Protein AF-A0A6N7WDK7-F1 (afdb_monomer)

Secondary structure (DSSP, 8-state):
--TT-SEEEEE-SS--HHHHTTT-SEEEEE-GGGTTSSHHHHHHHHHHHHHTTT--SSEEEEEEETT-HHHHHHHHTTT-EEEEE-SSEEEEEEE-----------

Mean predicted aligned error: 4.77 Å

InterPro domains:
  IPR000182 GNAT domain [PF13302] (9-80)
  IPR000182 GNAT domain [PS51186] (1-101)
  IPR016181 Acyl-CoA N-acyltransferase [SSF55729] (8-83)

Foldseek 3Di:
DDPPDQKDKAADQDDDPVCVVAAWGIDMDGDPVNPPVCCLLVVVLVVLVVSLVRHPDQKTKHKDFPVCVVNVVSCVSNQWDFPDDDPTMTIIIHGRDRPPPPPPDD

Radius of gyration: 14.88 Å; Cα contacts (8 Å, |Δi|>4): 155; chains: 1; bounding box: 36×40×42 Å

Nearest PDB structures (foldseek):
  4r87-assembly1_B  TM=8.658E-01  e=4.791E-04  Vibrio cholerae O1 biovar El Tor str. N16961
  7kx2-assembly1_B  TM=8.107E-01  e=6.585E-04  Vibrio cholerae O1 biovar El Tor str. N16961
  7kwj-assembly1_B  TM=8.397E-01  e=1.028E-03  Vibrio cholerae O1 biovar El Tor str. N16961
  4xpk-assembly1_A  TM=8.011E-01  e=1.506E-03  Campylobacter jejuni subsp. jejuni PT14
  6dau-assembly1_E-5  TM=7.793E-01  e=2.505E-03  Vibrio cholerae O1 biovar El Tor

Organism: NCBI:txid2652274

Solvent-accessible surface area (backbone atoms only — not comparable to full-atom values): 6335 Å² total; per-residue (Å²): 128,62,91,91,55,57,56,48,76,44,79,44,56,71,71,55,72,72,29,72,77,42,58,34,29,46,50,72,51,60,42,75,96,52,56,95,70,55,54,66,43,55,50,48,49,59,47,52,64,58,39,63,85,52,34,85,62,64,48,47,34,27,53,39,49,67,91,40,61,69,58,48,54,34,42,44,77,61,61,32,45,78,76,50,67,65,100,56,34,40,33,31,36,28,78,47,83,73,76,76,74,78,77,79,74,128

Structure (mmCIF, N/CA/C/O backbone):
data_AF-A0A6N7WDK7-F1
#
_entry.id   AF-A0A6N7WDK7-F1
#
loop_
_atom_site.group_PDB
_atom_site.id
_atom_site.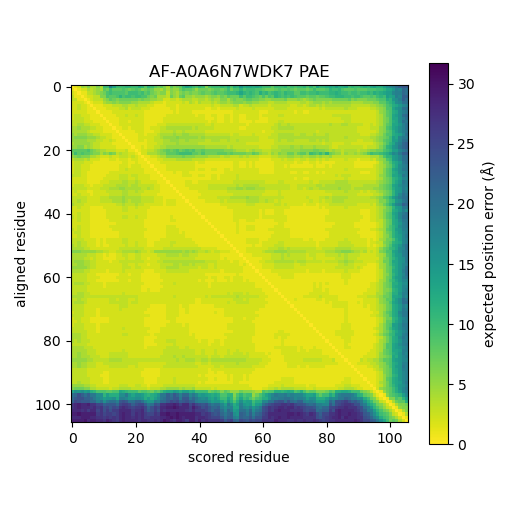type_symbol
_atom_site.label_atom_id
_atom_site.label_alt_id
_atom_site.label_comp_id
_atom_site.label_asym_id
_atom_site.label_entity_id
_atom_site.label_seq_id
_atom_site.pdbx_PDB_ins_code
_atom_site.Cartn_x
_atom_site.Cartn_y
_atom_site.Cartn_z
_atom_site.occupancy
_atom_site.B_iso_or_equiv
_atom_site.auth_seq_id
_atom_site.auth_comp_id
_atom_site.auth_asym_id
_atom_site.auth_atom_id
_atom_site.pdbx_PDB_model_num
ATOM 1 N N . MET A 1 1 ? -9.659 11.827 0.696 1.00 84.75 1 MET A N 1
ATOM 2 C CA . MET A 1 1 ? -10.926 11.159 1.084 1.00 84.75 1 MET A CA 1
ATOM 3 C C . MET A 1 1 ? -12.027 12.201 1.160 1.00 84.75 1 MET A C 1
ATOM 5 O O . MET A 1 1 ? -11.765 13.277 1.688 1.00 84.75 1 MET A O 1
ATOM 9 N N . LYS A 1 2 ? -13.224 11.908 0.641 1.00 87.19 2 LYS A N 1
ATOM 10 C CA . LYS A 1 2 ? -14.391 12.802 0.727 1.00 87.19 2 LYS A CA 1
ATOM 11 C C . LYS A 1 2 ? -14.993 12.788 2.144 1.00 87.19 2 LYS A C 1
ATOM 13 O O . LYS A 1 2 ? -14.650 11.934 2.969 1.00 87.19 2 LYS A O 1
ATOM 18 N N . LYS A 1 3 ? -15.869 13.754 2.448 1.00 87.38 3 LYS A N 1
ATOM 19 C CA . LYS A 1 3 ? -16.640 13.780 3.705 1.00 87.38 3 LYS A CA 1
ATOM 20 C C . LYS A 1 3 ? -17.477 12.497 3.800 1.00 87.38 3 LYS A C 1
ATOM 22 O O . LYS A 1 3 ? -18.061 12.082 2.808 1.00 87.38 3 LYS A O 1
ATOM 27 N N . GLY A 1 4 ? -17.479 11.863 4.972 1.00 88.81 4 GLY A N 1
ATOM 28 C CA . GLY A 1 4 ? -18.195 10.604 5.215 1.00 88.81 4 GLY A CA 1
ATOM 29 C C . GLY A 1 4 ? -17.413 9.321 4.911 1.00 88.81 4 GLY A C 1
ATOM 30 O O . GLY A 1 4 ? -17.855 8.272 5.337 1.00 88.81 4 GLY A O 1
ATOM 31 N N . GLN A 1 5 ? -16.247 9.378 4.256 1.00 90.62 5 GLN A N 1
ATOM 32 C CA . GLN A 1 5 ? -15.441 8.175 3.995 1.00 90.62 5 GLN A CA 1
ATOM 33 C C . GLN A 1 5 ? -14.485 7.846 5.155 1.00 90.62 5 GLN A C 1
ATOM 35 O O . GLN A 1 5 ? -13.751 8.721 5.642 1.00 90.62 5 GLN A O 1
ATOM 40 N N . GLU A 1 6 ? -14.452 6.571 5.547 1.00 94.31 6 GLU A N 1
ATOM 41 C CA . GLU A 1 6 ? -13.550 6.001 6.556 1.00 94.31 6 GLU A CA 1
ATOM 42 C C . GLU A 1 6 ? -12.171 5.658 5.986 1.00 94.31 6 GLU A C 1
ATOM 44 O O . GLU A 1 6 ? -11.170 5.730 6.699 1.00 94.31 6 GLU A O 1
ATOM 49 N N . GLY A 1 7 ? -12.113 5.308 4.704 1.00 96.38 7 GLY A N 1
ATOM 50 C CA . GLY A 1 7 ? -10.896 4.917 4.008 1.00 96.38 7 GLY A CA 1
ATOM 51 C C . GLY A 1 7 ? -11.011 5.100 2.500 1.00 96.38 7 GLY A C 1
ATOM 52 O O . GLY A 1 7 ? -12.087 5.367 1.964 1.00 96.38 7 GLY A O 1
ATOM 53 N N . LEU A 1 8 ? -9.880 4.978 1.816 1.00 97.50 8 LEU A N 1
ATOM 54 C CA . LEU A 1 8 ? -9.793 4.991 0.363 1.00 97.50 8 LEU A CA 1
ATOM 55 C C . LEU A 1 8 ? -8.786 3.940 -0.084 1.00 97.50 8 LEU A C 1
ATOM 57 O O . LEU A 1 8 ? -7.689 3.876 0.463 1.00 97.50 8 LEU A O 1
ATOM 61 N N . PHE A 1 9 ? -9.160 3.187 -1.110 1.00 98.00 9 PHE A N 1
ATOM 62 C CA . PHE A 1 9 ? -8.321 2.214 -1.794 1.00 98.00 9 PHE A CA 1
ATOM 63 C C . PHE A 1 9 ? -8.360 2.548 -3.281 1.00 98.00 9 PHE A C 1
ATOM 65 O O . PHE A 1 9 ? -9.416 2.896 -3.815 1.00 98.00 9 PHE A O 1
ATOM 72 N N . ARG A 1 10 ? -7.203 2.521 -3.936 1.00 97.00 10 ARG A N 1
ATOM 73 C CA . ARG A 1 10 ? -7.060 2.798 -5.365 1.00 97.00 10 ARG A CA 1
ATOM 74 C C . ARG A 1 10 ? -6.299 1.656 -6.004 1.00 97.00 10 ARG A C 1
ATOM 76 O O . ARG A 1 10 ? -5.231 1.312 -5.510 1.00 97.00 10 ARG A O 1
ATOM 83 N N . VAL A 1 11 ? -6.835 1.148 -7.106 1.00 97.62 11 VAL A N 1
ATOM 84 C CA . VAL A 1 11 ? -6.162 0.193 -7.987 1.00 97.62 11 VAL A CA 1
ATOM 85 C C . VAL A 1 11 ? -5.722 0.944 -9.234 1.00 97.62 11 VAL A C 1
ATOM 87 O O . VAL A 1 11 ? -6.487 1.723 -9.804 1.00 97.62 11 VAL A O 1
ATOM 90 N N . ARG A 1 12 ? -4.477 0.732 -9.639 1.00 97.31 12 ARG A N 1
ATOM 91 C CA . ARG A 1 12 ? -3.927 1.148 -10.924 1.00 97.31 12 ARG A CA 1
ATOM 92 C C . ARG A 1 12 ? -3.807 -0.113 -11.761 1.00 97.31 12 ARG A C 1
ATOM 94 O O . ARG A 1 12 ? -3.114 -1.033 -11.353 1.00 97.31 12 ARG A O 1
ATOM 101 N N . HIS A 1 13 ? -4.510 -0.148 -12.886 1.00 95.69 13 HIS A N 1
ATOM 102 C CA . HIS A 1 13 ? -4.579 -1.336 -13.745 1.00 95.69 13 HIS A CA 1
ATOM 103 C C . HIS A 1 13 ? -3.262 -1.556 -14.496 1.00 95.69 13 HIS A C 1
ATOM 105 O O . HIS A 1 13 ? -2.878 -2.684 -14.764 1.00 95.69 13 HIS A O 1
ATOM 111 N N . TYR A 1 14 ? -2.564 -0.455 -14.794 1.00 96.12 14 TYR A N 1
ATOM 112 C CA . TYR A 1 14 ? -1.295 -0.442 -15.507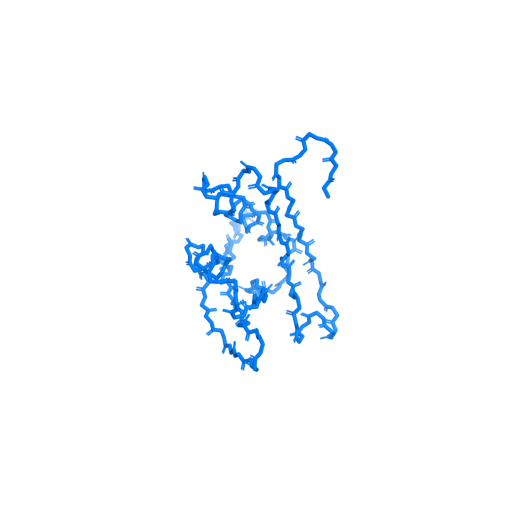 1.00 96.12 14 TYR A CA 1
ATOM 113 C C . TYR A 1 14 ? -0.298 0.449 -14.776 1.00 96.12 14 TYR A C 1
ATOM 115 O O . TYR A 1 14 ? -0.649 1.534 -14.293 1.00 96.12 14 TYR A O 1
ATOM 123 N N . LEU A 1 15 ? 0.956 0.006 -14.733 1.00 96.31 15 LEU A N 1
ATOM 124 C CA . LEU A 1 15 ? 2.065 0.776 -14.181 1.00 96.31 15 LEU A CA 1
ATOM 125 C C . LEU A 1 15 ? 2.934 1.336 -15.303 1.00 96.31 15 LEU A C 1
ATOM 127 O O . LEU A 1 15 ? 3.373 0.603 -16.191 1.00 96.31 15 LEU A O 1
ATOM 131 N N . ASN A 1 16 ? 3.215 2.634 -15.215 1.00 95.31 16 ASN A N 1
ATOM 132 C CA . ASN A 1 16 ? 4.335 3.244 -15.925 1.00 95.31 16 ASN A CA 1
ATOM 133 C C . ASN A 1 16 ? 5.649 2.969 -15.172 1.00 95.31 16 ASN A C 1
ATOM 135 O O . ASN A 1 16 ? 5.629 2.457 -14.050 1.00 95.31 16 ASN A O 1
ATOM 139 N N . ASP A 1 17 ? 6.779 3.350 -15.763 1.00 93.06 17 ASP A N 1
ATOM 140 C CA . ASP A 1 17 ? 8.108 3.041 -15.219 1.00 93.06 17 ASP A CA 1
ATOM 141 C C . ASP A 1 17 ? 8.291 3.535 -13.778 1.00 93.06 17 ASP A C 1
ATOM 143 O O . ASP A 1 17 ? 8.716 2.775 -12.910 1.00 93.06 17 ASP A O 1
ATOM 147 N N . ALA A 1 18 ? 7.857 4.765 -13.484 1.00 91.69 18 ALA A N 1
ATOM 148 C CA . ALA A 1 18 ? 7.941 5.340 -12.141 1.00 91.69 18 ALA A CA 1
ATOM 149 C C . ALA A 1 18 ? 7.112 4.566 -11.097 1.00 91.69 18 ALA A C 1
ATOM 151 O O . ALA A 1 18 ? 7.498 4.460 -9.934 1.00 91.69 18 ALA A O 1
ATOM 152 N N . LEU A 1 19 ? 5.958 4.018 -11.487 1.00 93.81 19 LEU A N 1
ATOM 153 C CA . LEU A 1 19 ? 5.140 3.194 -10.600 1.00 93.81 19 LEU A CA 1
ATOM 154 C C . LEU A 1 19 ? 5.696 1.768 -10.461 1.00 93.81 19 LEU A C 1
ATOM 156 O O . LEU A 1 19 ? 5.525 1.166 -9.401 1.00 93.81 19 LEU A O 1
ATOM 160 N N . ARG A 1 20 ? 6.386 1.239 -11.485 1.00 90.88 20 ARG A N 1
ATOM 161 C CA . ARG A 1 20 ? 7.071 -0.069 -11.439 1.00 90.88 20 ARG A CA 1
ATOM 162 C C . ARG A 1 20 ? 8.305 -0.067 -10.542 1.00 90.88 20 ARG A C 1
ATOM 164 O O . ARG A 1 20 ? 8.664 -1.124 -10.032 1.00 90.88 20 ARG A O 1
ATOM 171 N N . SER A 1 21 ? 8.908 1.095 -10.309 1.00 86.69 21 SER A N 1
ATOM 172 C CA . SER A 1 21 ? 10.011 1.275 -9.360 1.00 86.69 21 SER A CA 1
ATOM 173 C C . SER A 1 21 ? 9.561 1.759 -7.978 1.00 86.69 21 SER A C 1
ATOM 175 O O . SER A 1 21 ? 10.408 2.040 -7.142 1.00 86.69 21 SER A O 1
ATOM 177 N N . GLY A 1 22 ? 8.254 1.906 -7.732 1.00 89.19 22 GLY A N 1
ATOM 178 C CA . GLY A 1 22 ? 7.762 2.552 -6.516 1.00 89.19 22 GLY A CA 1
ATOM 179 C C . GLY A 1 22 ? 6.327 2.181 -6.159 1.00 89.19 22 GLY A C 1
ATOM 180 O O . GLY A 1 22 ? 6.030 1.032 -5.852 1.00 89.19 22 GLY A O 1
ATOM 181 N N . GLY A 1 23 ? 5.429 3.170 -6.199 1.00 90.75 23 GLY A N 1
ATOM 182 C CA . GLY A 1 23 ? 4.094 3.105 -5.586 1.00 90.75 23 GLY A CA 1
ATOM 183 C C . GLY A 1 23 ? 3.120 2.031 -6.098 1.00 90.75 23 GLY A C 1
ATOM 184 O O . GLY A 1 23 ? 2.033 1.910 -5.534 1.00 90.75 23 GLY A O 1
ATOM 185 N N . GLY A 1 24 ? 3.472 1.276 -7.140 1.00 97.50 24 GLY A N 1
ATOM 186 C CA . GLY A 1 24 ? 2.804 0.031 -7.507 1.00 97.50 24 GLY A CA 1
ATOM 187 C C . GLY A 1 24 ? 1.327 0.138 -7.903 1.00 97.50 24 GLY A C 1
ATOM 188 O O . GLY A 1 24 ? 0.809 1.201 -8.255 1.00 97.50 24 GLY A O 1
ATOM 189 N N . HIS A 1 25 ? 0.654 -1.011 -7.876 1.00 98.38 25 HIS A N 1
ATOM 190 C CA . HIS A 1 25 ? -0.738 -1.215 -8.273 1.00 98.38 25 HIS A CA 1
ATOM 191 C C . HIS A 1 25 ? -1.731 -0.660 -7.253 1.00 98.38 25 HIS A C 1
ATOM 193 O O . HIS A 1 25 ? -2.761 -0.116 -7.649 1.00 98.38 25 HIS A O 1
ATOM 199 N N . ILE A 1 26 ? -1.452 -0.773 -5.951 1.00 98.25 26 ILE A N 1
ATOM 200 C CA . ILE A 1 26 ? -2.428 -0.420 -4.914 1.00 98.25 26 ILE A CA 1
ATOM 201 C C . ILE A 1 26 ? -1.876 0.629 -3.958 1.00 98.25 26 ILE A C 1
ATOM 203 O O . ILE A 1 26 ? -0.853 0.438 -3.311 1.00 98.25 26 ILE A O 1
ATOM 207 N N . GLY A 1 27 ? -2.642 1.709 -3.797 1.00 97.25 27 GLY A N 1
ATOM 208 C CA . GLY A 1 27 ? -2.457 2.682 -2.724 1.00 97.25 27 GLY A CA 1
ATOM 209 C C . GLY A 1 27 ? -3.704 2.768 -1.851 1.00 97.25 27 GLY A C 1
ATOM 210 O O . GLY A 1 27 ? -4.826 2.805 -2.366 1.00 97.25 27 GLY A O 1
ATOM 211 N N . TYR A 1 28 ? -3.527 2.835 -0.531 1.00 98.00 28 TYR A N 1
ATOM 212 C CA . TYR A 1 28 ? -4.646 2.942 0.401 1.00 98.00 28 TYR A CA 1
ATOM 213 C C . TYR A 1 28 ? -4.341 3.799 1.626 1.00 98.00 28 TYR A C 1
ATOM 215 O O . TYR A 1 28 ? -3.193 4.035 1.990 1.00 98.00 28 TYR A O 1
ATOM 223 N N . GLY A 1 29 ? -5.403 4.262 2.280 1.00 97.50 29 GLY A N 1
ATOM 224 C CA . GLY A 1 29 ? -5.310 5.003 3.529 1.00 97.50 29 GLY A CA 1
ATOM 225 C C . GLY A 1 29 ? -6.615 4.957 4.310 1.00 97.50 29 GLY A C 1
ATOM 226 O O . GLY A 1 29 ? -7.701 4.996 3.732 1.00 97.50 29 GLY A O 1
ATOM 227 N N . ILE A 1 30 ? -6.498 4.893 5.635 1.00 97.94 30 ILE A N 1
ATOM 228 C CA . ILE A 1 30 ? -7.624 4.933 6.571 1.00 97.94 30 ILE A CA 1
ATOM 229 C C . ILE A 1 30 ? -7.572 6.249 7.338 1.00 97.94 30 ILE A C 1
ATOM 231 O O . ILE A 1 30 ? -6.530 6.620 7.888 1.00 97.94 30 ILE A O 1
ATOM 235 N N . ARG A 1 31 ? -8.708 6.945 7.398 1.00 96.25 31 ARG A N 1
ATOM 236 C CA . ARG A 1 31 ? -8.861 8.168 8.184 1.00 96.25 31 ARG A CA 1
ATOM 237 C C . ARG A 1 31 ? -8.599 7.866 9.659 1.00 96.25 31 ARG A C 1
ATOM 239 O O . ARG A 1 31 ? -9.092 6.880 10.198 1.00 96.25 31 ARG A O 1
ATOM 246 N N . ASP A 1 32 ? -7.871 8.759 10.312 1.00 95.00 32 ASP A N 1
ATOM 247 C CA . ASP A 1 32 ? -7.204 8.546 11.601 1.00 95.00 32 ASP A CA 1
ATOM 248 C C . ASP A 1 32 ? -8.112 7.957 12.682 1.00 95.00 32 ASP A C 1
ATOM 250 O O . ASP A 1 32 ? -7.770 6.942 13.284 1.00 95.00 32 ASP A O 1
ATOM 254 N N . LYS A 1 33 ? -9.328 8.499 12.837 1.00 96.12 33 LYS A N 1
ATOM 255 C CA . LYS A 1 33 ? -10.318 8.023 13.822 1.00 96.12 33 LYS A CA 1
ATOM 256 C C . LYS A 1 33 ? -10.778 6.565 13.643 1.00 96.12 33 LYS A C 1
ATOM 258 O O . LYS A 1 33 ? -11.376 6.001 14.559 1.00 96.12 33 LYS A O 1
ATOM 263 N N . TYR A 1 34 ? -10.525 5.959 12.484 1.00 95.94 34 TYR A N 1
ATOM 264 C CA . TYR A 1 34 ? -10.922 4.589 12.149 1.00 95.94 34 TYR A CA 1
ATOM 265 C C . TYR A 1 34 ? -9.741 3.610 12.053 1.00 95.94 34 TYR A C 1
ATOM 267 O O . TYR A 1 34 ? -9.936 2.432 11.744 1.00 95.94 34 TYR A O 1
ATOM 275 N N . ARG A 1 35 ? -8.512 4.067 12.322 1.00 96.88 35 ARG A N 1
ATOM 276 C CA . ARG A 1 35 ? -7.327 3.199 12.378 1.00 96.88 35 ARG A CA 1
ATOM 277 C C . ARG A 1 35 ? -7.402 2.254 13.586 1.00 96.88 35 ARG A C 1
ATOM 279 O O . ARG A 1 35 ? -8.153 2.489 14.528 1.00 96.88 35 ARG A O 1
ATOM 286 N N . GLY A 1 36 ? -6.654 1.150 13.535 1.00 96.00 36 GLY A N 1
ATOM 287 C CA . GLY A 1 36 ? -6.604 0.150 14.615 1.00 96.00 36 GLY A CA 1
ATOM 288 C C . GLY A 1 36 ? -7.821 -0.784 14.716 1.00 96.00 36 GLY A C 1
ATOM 289 O O . GLY A 1 36 ? -7.843 -1.650 15.578 1.00 96.00 36 GLY A O 1
ATOM 290 N N . ARG A 1 37 ? -8.814 -0.657 13.823 1.00 97.00 37 ARG A N 1
ATOM 291 C CA . ARG A 1 37 ? -10.074 -1.437 13.847 1.00 97.00 37 ARG A CA 1
ATOM 292 C C . ARG A 1 37 ? -10.162 -2.527 12.770 1.00 97.00 37 ARG A C 1
ATOM 294 O O . ARG A 1 37 ? -11.233 -3.054 12.496 1.00 97.00 37 ARG A O 1
ATOM 301 N N . GLY A 1 38 ? -9.052 -2.816 12.089 1.00 97.38 38 GLY A N 1
ATOM 302 C CA . GLY A 1 38 ? -8.984 -3.828 11.024 1.00 97.38 38 GLY A CA 1
ATOM 303 C C . GLY A 1 38 ? -9.513 -3.394 9.649 1.00 97.38 38 GLY A C 1
ATOM 304 O O . GLY A 1 38 ? -9.471 -4.188 8.713 1.00 97.38 38 GLY A O 1
ATOM 305 N N . TYR A 1 39 ? -9.963 -2.145 9.478 1.00 98.19 39 TYR A N 1
ATOM 306 C CA . TYR A 1 39 ? -10.492 -1.662 8.191 1.00 98.19 39 TYR A CA 1
ATOM 307 C C . TYR A 1 39 ? -9.468 -1.692 7.057 1.00 98.19 39 TYR A C 1
ATOM 309 O O . TYR A 1 39 ? -9.828 -2.028 5.936 1.00 98.19 39 TYR A O 1
ATOM 317 N N . ALA A 1 40 ? -8.198 -1.391 7.342 1.00 98.44 40 ALA A N 1
ATOM 318 C CA . ALA A 1 40 ? -7.136 -1.483 6.342 1.00 98.44 40 ALA A CA 1
ATOM 319 C C . ALA A 1 40 ? -6.976 -2.922 5.825 1.00 98.44 40 ALA A C 1
ATOM 321 O O . ALA A 1 40 ?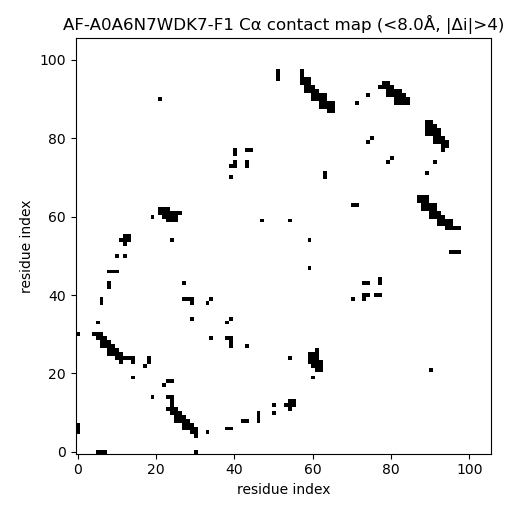 -6.938 -3.136 4.621 1.00 98.44 40 ALA A O 1
ATOM 322 N N . THR A 1 41 ? -6.961 -3.903 6.733 1.00 98.62 41 THR A N 1
ATOM 323 C CA . THR A 1 41 ? -6.846 -5.327 6.393 1.00 98.62 41 THR A CA 1
ATOM 324 C C . THR A 1 41 ? -8.029 -5.799 5.557 1.00 98.62 41 THR A C 1
ATOM 326 O O . THR A 1 41 ? -7.810 -6.344 4.483 1.00 98.62 41 THR A O 1
ATOM 329 N N . LYS A 1 42 ? -9.266 -5.536 6.004 1.00 98.38 42 LYS A N 1
ATOM 330 C CA . LYS A 1 42 ? -10.477 -5.926 5.261 1.00 98.38 42 LYS A CA 1
ATOM 331 C C . LYS A 1 42 ? -10.587 -5.213 3.912 1.00 98.38 42 LYS A C 1
ATOM 333 O O . LYS A 1 42 ? -10.940 -5.829 2.917 1.00 98.38 42 LYS A O 1
ATOM 338 N N . GLY A 1 43 ? -10.290 -3.916 3.875 1.00 98.31 43 GLY A N 1
ATOM 339 C CA . GLY A 1 43 ? -10.364 -3.137 2.644 1.00 98.31 43 GLY A CA 1
ATOM 340 C C . GLY A 1 43 ? -9.307 -3.550 1.621 1.00 98.31 43 GLY A C 1
ATOM 341 O O . GLY A 1 43 ? -9.619 -3.595 0.434 1.00 98.31 43 GLY A O 1
ATOM 342 N N . LEU A 1 44 ? -8.094 -3.910 2.060 1.00 98.62 44 LEU A N 1
ATOM 343 C CA . LEU A 1 44 ? -7.060 -4.419 1.161 1.00 98.62 44 LEU A CA 1
ATOM 344 C C . LEU A 1 44 ? -7.466 -5.776 0.569 1.00 98.62 44 LEU A C 1
ATOM 346 O O . LEU A 1 44 ? -7.379 -5.916 -0.645 1.00 98.62 44 LEU A O 1
ATOM 350 N N . ALA A 1 45 ? -8.010 -6.702 1.370 1.00 98.38 45 ALA A N 1
ATOM 351 C CA . ALA A 1 45 ? -8.532 -7.986 0.884 1.00 98.38 45 ALA A CA 1
ATOM 352 C C . ALA A 1 45 ? -9.554 -7.801 -0.253 1.00 98.38 45 ALA A C 1
ATOM 354 O O . ALA A 1 45 ? -9.367 -8.309 -1.356 1.00 98.38 45 ALA A O 1
ATOM 355 N N . LEU A 1 46 ? -10.575 -6.966 -0.024 1.00 97.69 46 LEU A N 1
ATOM 356 C CA . LEU A 1 46 ? -11.603 -6.650 -1.028 1.00 97.69 46 LEU A CA 1
ATOM 357 C C . LEU A 1 46 ? -11.031 -5.937 -2.263 1.00 97.69 46 LEU A C 1
ATOM 359 O O . LEU A 1 46 ? -11.566 -6.044 -3.364 1.00 97.69 46 LEU A O 1
ATOM 363 N N . THR A 1 47 ? -9.960 -5.161 -2.087 1.00 97.94 47 THR A N 1
ATOM 364 C CA . THR A 1 47 ? -9.291 -4.478 -3.200 1.00 97.94 47 THR A CA 1
ATOM 365 C C . THR A 1 47 ? -8.508 -5.470 -4.057 1.00 97.94 47 THR A C 1
ATOM 367 O O . THR A 1 47 ? -8.546 -5.351 -5.277 1.00 97.94 47 THR A O 1
ATOM 370 N N . ILE A 1 48 ? -7.844 -6.453 -3.442 1.00 97.44 48 ILE A N 1
ATOM 371 C CA . ILE A 1 48 ? -7.120 -7.525 -4.140 1.00 97.44 48 ILE A CA 1
ATOM 372 C C . ILE A 1 48 ? -8.090 -8.372 -4.962 1.00 97.44 48 ILE A C 1
ATOM 374 O O . ILE A 1 48 ? -7.821 -8.610 -6.133 1.00 97.44 48 ILE A O 1
ATOM 378 N N . GLU A 1 49 ? -9.235 -8.758 -4.388 1.00 95.69 49 GLU A N 1
ATOM 379 C CA . GLU A 1 49 ? -10.283 -9.494 -5.112 1.00 95.69 49 GLU A CA 1
ATOM 380 C C . GLU A 1 49 ? -10.703 -8.767 -6.389 1.00 95.69 49 GLU A C 1
ATOM 382 O O . GLU A 1 49 ? -10.728 -9.367 -7.456 1.00 95.69 49 GLU A O 1
ATOM 387 N N . LYS A 1 50 ? -10.952 -7.455 -6.303 1.00 94.38 50 LYS A N 1
ATOM 388 C CA . LYS A 1 50 ? -11.288 -6.644 -7.480 1.00 94.38 50 LYS A CA 1
ATOM 389 C C . LYS A 1 50 ? -10.130 -6.493 -8.456 1.00 94.38 50 LYS A C 1
ATOM 391 O O . LYS A 1 50 ? -10.365 -6.368 -9.648 1.00 94.38 50 LYS A O 1
ATOM 396 N N . ALA A 1 51 ? -8.897 -6.433 -7.965 1.00 95.69 51 ALA A N 1
ATOM 397 C CA . ALA A 1 51 ? -7.736 -6.211 -8.815 1.00 95.69 51 ALA A CA 1
ATOM 398 C C . ALA A 1 51 ? -7.397 -7.427 -9.693 1.00 95.69 51 ALA A C 1
ATOM 400 O O . ALA A 1 51 ? -6.781 -7.227 -10.737 1.00 95.69 51 ALA A O 1
ATOM 401 N N . ARG A 1 52 ? -7.835 -8.641 -9.318 1.00 92.25 52 ARG A N 1
ATOM 402 C CA . ARG A 1 52 ? -7.631 -9.884 -10.091 1.00 92.25 52 ARG A CA 1
ATOM 403 C C . ARG A 1 52 ? -8.072 -9.772 -11.548 1.00 92.25 52 ARG A C 1
ATOM 405 O O . ARG A 1 52 ? -7.366 -10.255 -12.421 1.00 92.25 52 ARG A O 1
ATOM 412 N N . ASP A 1 53 ? -9.188 -9.093 -11.794 1.00 89.88 53 ASP A N 1
ATOM 413 C CA . ASP A 1 53 ? -9.760 -8.953 -13.139 1.00 89.88 53 ASP A CA 1
ATOM 414 C C . ASP A 1 53 ? -9.302 -7.666 -13.852 1.00 89.88 53 ASP A C 1
ATOM 416 O O . ASP A 1 53 ? -9.676 -7.408 -14.994 1.00 89.88 53 ASP A O 1
ATOM 420 N N . LEU A 1 54 ? -8.532 -6.811 -13.168 1.00 94.00 54 LEU A N 1
ATOM 421 C CA . LEU A 1 54 ? -8.178 -5.465 -13.637 1.00 94.00 54 LEU A CA 1
ATOM 422 C C . LEU A 1 54 ? -6.691 -5.309 -13.958 1.00 94.00 54 LEU A C 1
ATOM 424 O O . LEU A 1 54 ? -6.331 -4.432 -14.742 1.00 94.00 54 LEU A O 1
ATOM 428 N N . VAL A 1 55 ? -5.836 -6.098 -13.311 1.00 95.25 55 VAL A N 1
ATOM 429 C CA . VAL A 1 55 ? -4.378 -6.058 -13.451 1.00 95.25 55 VAL A CA 1
ATOM 430 C C . VAL A 1 55 ? -3.941 -7.253 -14.292 1.00 95.25 55 VAL A C 1
ATOM 432 O O . VAL A 1 55 ? -4.383 -8.374 -14.057 1.00 95.25 55 VAL A O 1
ATOM 435 N N . ALA A 1 56 ? -3.095 -7.016 -15.295 1.00 93.31 56 ALA A N 1
ATOM 436 C CA . ALA A 1 56 ? -2.653 -8.072 -16.208 1.00 93.31 56 ALA A CA 1
ATOM 437 C C . ALA A 1 56 ? -1.522 -8.926 -15.606 1.00 93.31 56 ALA A C 1
ATOM 439 O O . ALA A 1 56 ? -1.384 -10.114 -15.926 1.00 93.31 56 ALA A O 1
ATOM 440 N N . GLU A 1 57 ? -0.710 -8.305 -14.750 1.00 94.06 57 GLU A N 1
ATOM 441 C CA . GLU A 1 57 ? 0.387 -8.922 -14.018 1.00 94.06 57 GLU A CA 1
ATOM 442 C C . GLU A 1 57 ? -0.091 -10.045 -13.081 1.00 94.06 57 GLU A C 1
ATOM 444 O O . GLU A 1 57 ? -1.168 -9.979 -12.493 1.00 94.06 57 GLU A O 1
ATOM 449 N N . ASP A 1 58 ? 0.751 -11.064 -12.894 1.00 94.88 58 ASP A N 1
ATOM 450 C CA . ASP A 1 58 ? 0.478 -12.185 -11.980 1.00 94.88 58 ASP A CA 1
ATOM 451 C C . ASP A 1 58 ? 0.609 -11.797 -10.500 1.00 94.88 58 ASP A C 1
ATOM 453 O O . ASP A 1 58 ? 0.257 -12.571 -9.616 1.00 94.88 58 ASP A O 1
ATOM 457 N N . GLU A 1 59 ? 1.111 -10.595 -10.209 1.00 96.50 59 GLU A N 1
ATOM 458 C CA . GLU A 1 59 ? 1.276 -10.096 -8.850 1.00 96.50 59 GLU A CA 1
ATOM 459 C C . GLU A 1 59 ? 0.942 -8.609 -8.742 1.00 96.50 59 GLU A C 1
ATOM 461 O O . GLU A 1 59 ? 1.346 -7.775 -9.562 1.00 96.50 59 GLU A O 1
ATOM 466 N N . LEU A 1 60 ? 0.284 -8.240 -7.644 1.00 97.81 60 LEU A N 1
ATOM 467 C CA . LEU A 1 60 ? 0.116 -6.844 -7.267 1.00 97.81 60 LEU A CA 1
ATOM 468 C C . LEU A 1 60 ? 1.400 -6.312 -6.651 1.00 97.81 60 LEU A C 1
ATOM 470 O O . LEU A 1 60 ? 2.110 -7.015 -5.940 1.00 97.81 60 LEU A O 1
ATOM 474 N N . TYR A 1 61 ? 1.659 -5.029 -6.886 1.00 97.94 61 TYR A N 1
ATOM 475 C CA . TYR A 1 61 ? 2.847 -4.344 -6.407 1.00 97.94 61 TYR A CA 1
ATOM 476 C C . TYR A 1 61 ? 2.422 -3.238 -5.460 1.00 97.94 61 TYR A C 1
ATOM 47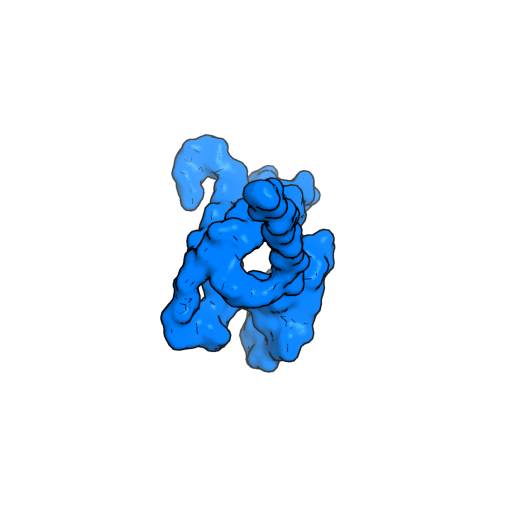8 O O . TYR A 1 61 ? 1.482 -2.504 -5.769 1.00 97.94 61 TYR A O 1
ATOM 486 N N . LEU A 1 62 ? 3.082 -3.125 -4.318 1.00 98.31 62 LEU A N 1
ATOM 487 C CA . LEU A 1 62 ? 2.868 -2.059 -3.355 1.00 98.31 62 LEU A CA 1
ATOM 488 C C . LEU A 1 62 ? 4.222 -1.616 -2.798 1.00 98.31 62 LEU A C 1
ATOM 490 O O . LEU A 1 62 ? 5.209 -2.352 -2.851 1.00 98.31 62 LEU A O 1
ATOM 494 N N . SER A 1 63 ? 4.251 -0.428 -2.206 1.00 98.06 63 SER A N 1
ATOM 495 C CA . SER A 1 63 ? 5.357 -0.004 -1.358 1.00 98.06 63 SER A CA 1
ATOM 496 C C . SER A 1 63 ? 4.845 0.527 -0.024 1.00 98.06 63 SER A C 1
ATOM 498 O O . SER A 1 63 ? 3.656 0.832 0.147 1.00 98.06 63 SER A O 1
ATOM 500 N N . VAL A 1 64 ? 5.723 0.556 0.972 1.00 98.31 64 VAL A N 1
ATOM 501 C CA . VAL A 1 64 ? 5.426 1.084 2.302 1.00 98.31 64 VAL A CA 1
ATOM 502 C C . VAL A 1 64 ? 6.694 1.623 2.946 1.00 98.31 64 VAL A C 1
ATOM 504 O O . VAL A 1 64 ? 7.719 0.946 2.970 1.00 98.31 64 VAL A O 1
ATOM 507 N N . HIS A 1 65 ? 6.623 2.826 3.515 1.00 98.25 65 HIS A N 1
ATOM 508 C CA . HIS A 1 65 ? 7.734 3.377 4.286 1.00 98.25 65 HIS A CA 1
ATOM 509 C C . HIS A 1 65 ? 8.081 2.499 5.495 1.00 98.25 65 HIS A C 1
ATOM 511 O O . HIS A 1 65 ? 7.199 1.970 6.179 1.00 98.25 65 HIS A O 1
ATOM 517 N N . LYS A 1 66 ? 9.378 2.379 5.790 1.00 98.38 66 LYS A N 1
ATOM 518 C CA . LYS A 1 66 ? 9.904 1.577 6.905 1.00 98.38 66 LYS A CA 1
ATOM 519 C C . LYS A 1 66 ? 9.425 2.064 8.279 1.00 98.38 66 LYS A C 1
ATOM 521 O O . LYS A 1 66 ? 9.309 1.259 9.199 1.00 98.38 66 LYS A O 1
ATOM 526 N N . ASP A 1 67 ? 9.082 3.345 8.407 1.00 98.25 67 ASP A N 1
ATOM 527 C CA . ASP A 1 67 ? 8.494 3.942 9.615 1.00 98.25 67 ASP A CA 1
ATOM 528 C C . ASP A 1 67 ? 6.981 3.675 9.769 1.00 98.25 67 ASP A C 1
ATOM 530 O O . ASP A 1 67 ? 6.375 4.054 10.774 1.00 98.25 67 ASP A O 1
ATOM 534 N N . ASN A 1 68 ? 6.366 2.963 8.816 1.00 98.12 68 ASN A N 1
ATOM 535 C CA . ASN A 1 68 ? 4.954 2.591 8.821 1.00 98.12 68 ASN A CA 1
ATOM 536 C C . ASN A 1 68 ? 4.761 1.064 8.945 1.00 98.12 68 ASN A C 1
ATOM 538 O O . ASN A 1 68 ? 4.157 0.418 8.076 1.00 98.12 68 ASN A O 1
ATOM 542 N N . PRO A 1 69 ? 5.189 0.451 10.068 1.00 98.00 69 PRO A N 1
ATOM 543 C CA . PRO A 1 69 ? 5.072 -0.992 10.269 1.00 98.00 69 PRO A CA 1
ATOM 544 C C . PRO A 1 69 ? 3.610 -1.454 10.354 1.00 98.00 69 PRO A C 1
ATOM 546 O O . PRO A 1 69 ? 3.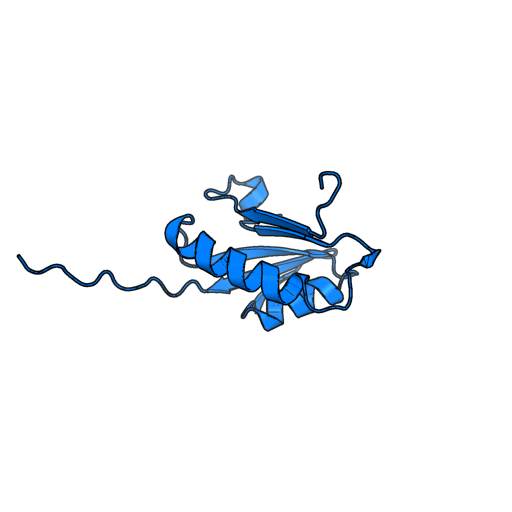306 -2.626 10.150 1.00 98.00 69 PRO A O 1
ATOM 549 N N . ALA A 1 70 ? 2.670 -0.548 10.647 1.00 98.25 70 ALA A N 1
ATOM 550 C CA . ALA A 1 70 ? 1.246 -0.862 10.648 1.00 98.25 70 ALA A CA 1
ATOM 551 C C . ALA A 1 70 ? 0.728 -1.211 9.245 1.00 98.25 70 ALA A C 1
ATOM 553 O O . ALA A 1 70 ? -0.072 -2.137 9.116 1.00 98.25 70 ALA A O 1
ATOM 554 N N . SER A 1 71 ? 1.180 -0.496 8.210 1.00 98.25 71 SER A N 1
ATOM 555 C CA . SER A 1 71 ? 0.766 -0.771 6.831 1.00 98.25 71 SER A CA 1
ATOM 556 C C . SER A 1 71 ? 1.469 -2.002 6.272 1.00 98.25 71 SER A C 1
ATOM 558 O O . SER A 1 71 ? 0.800 -2.804 5.629 1.00 98.25 71 SER A O 1
ATOM 560 N N . LEU A 1 72 ? 2.744 -2.227 6.611 1.00 98.69 72 LEU A N 1
ATOM 561 C CA . LEU A 1 72 ? 3.441 -3.467 6.253 1.00 98.69 72 LEU A CA 1
ATOM 562 C C . LEU A 1 72 ? 2.701 -4.698 6.801 1.00 98.69 72 LEU A C 1
ATOM 564 O O . LEU A 1 72 ? 2.320 -5.571 6.031 1.00 98.69 72 LEU A O 1
ATOM 568 N N . ARG A 1 73 ? 2.339 -4.698 8.093 1.00 98.69 73 ARG A N 1
ATOM 569 C CA . ARG A 1 73 ? 1.540 -5.787 8.690 1.00 98.69 73 ARG A CA 1
ATOM 570 C C . ARG A 1 73 ? 0.183 -5.989 8.021 1.00 98.69 73 ARG A C 1
ATOM 572 O O . ARG A 1 73 ? -0.362 -7.088 8.046 1.00 98.69 73 ARG A O 1
ATOM 579 N N . VAL A 1 74 ? -0.426 -4.927 7.491 1.00 98.75 74 VAL A N 1
ATOM 580 C CA . VAL A 1 74 ? -1.677 -5.041 6.726 1.00 98.75 74 VAL A CA 1
ATOM 581 C C . VAL A 1 74 ? -1.427 -5.761 5.404 1.00 98.75 74 VAL A C 1
ATOM 583 O O . VAL A 1 74 ? -2.232 -6.620 5.054 1.00 98.75 74 VAL A O 1
ATOM 586 N N . GLN A 1 75 ? -0.342 -5.430 4.704 1.00 98.69 75 GLN A N 1
ATOM 587 C CA . GLN A 1 75 ? 0.045 -6.080 3.453 1.00 98.69 75 GLN A CA 1
ATOM 588 C C . GLN A 1 75 ? 0.377 -7.560 3.691 1.00 98.69 75 GLN A C 1
ATOM 590 O O . GLN A 1 75 ? -0.217 -8.418 3.047 1.00 98.69 75 GLN A O 1
ATOM 595 N N . GLU A 1 76 ? 1.212 -7.877 4.683 1.00 98.69 76 GLU A N 1
ATOM 596 C CA . GLU A 1 76 ? 1.588 -9.259 5.034 1.00 98.69 76 GLU A CA 1
ATOM 597 C C . GLU A 1 76 ? 0.368 -10.119 5.404 1.00 98.69 76 GLU A C 1
ATOM 599 O O . GLU A 1 76 ? 0.216 -11.238 4.923 1.00 98.69 76 GLU A O 1
ATOM 604 N N . LYS A 1 77 ? -0.579 -9.573 6.185 1.00 98.62 77 LYS A N 1
ATOM 605 C CA . LYS A 1 77 ? -1.851 -10.255 6.507 1.00 98.62 77 LYS A CA 1
ATOM 606 C C . LYS A 1 77 ? -2.724 -10.556 5.287 1.00 98.62 77 LYS A C 1
ATOM 608 O O . LYS A 1 77 ? -3.651 -11.349 5.403 1.00 98.62 77 LYS A O 1
ATOM 613 N N . ASN A 1 78 ? -2.466 -9.894 4.164 1.00 98.50 78 ASN A N 1
ATOM 614 C CA . ASN A 1 78 ? -3.139 -10.114 2.888 1.00 98.50 78 ASN A CA 1
ATOM 615 C C . ASN A 1 78 ? -2.249 -10.879 1.893 1.00 98.50 78 ASN A C 1
ATOM 617 O O . ASN A 1 78 ? -2.462 -10.787 0.689 1.00 98.50 78 ASN A O 1
ATOM 621 N N . GLY A 1 79 ? -1.260 -11.627 2.391 1.00 98.06 79 GLY A N 1
ATOM 622 C CA . GLY A 1 79 ? -0.421 -12.503 1.574 1.00 98.06 79 GLY A CA 1
ATOM 623 C C . GLY A 1 79 ? 0.749 -11.800 0.897 1.00 98.06 79 GLY A C 1
ATOM 624 O O . GLY A 1 79 ? 1.358 -12.380 0.003 1.00 98.06 79 GLY A O 1
ATOM 625 N N . ALA A 1 80 ? 1.072 -10.565 1.294 1.00 98.38 80 ALA A N 1
ATOM 626 C CA . ALA A 1 80 ? 2.235 -9.893 0.740 1.00 98.38 80 ALA A CA 1
ATOM 627 C C . ALA A 1 80 ? 3.541 -10.486 1.272 1.00 98.38 80 ALA A C 1
ATOM 629 O O . ALA A 1 80 ? 3.675 -10.716 2.475 1.00 98.38 80 ALA A O 1
ATOM 630 N N . TYR A 1 81 ? 4.530 -10.622 0.394 1.00 98.56 81 TYR A N 1
ATOM 631 C CA . TYR A 1 81 ? 5.925 -10.829 0.773 1.00 98.56 81 TYR A CA 1
ATOM 632 C C . TYR A 1 81 ? 6.761 -9.599 0.404 1.00 98.56 81 TYR A C 1
ATOM 634 O O . TYR A 1 81 ? 6.413 -8.831 -0.497 1.00 98.56 81 TYR A O 1
ATOM 642 N N . ILE A 1 82 ? 7.874 -9.390 1.110 1.00 98.50 82 ILE A N 1
ATOM 643 C CA . ILE A 1 82 ? 8.832 -8.327 0.786 1.00 98.50 82 ILE A CA 1
ATOM 644 C C . ILE A 1 82 ? 9.700 -8.812 -0.377 1.00 98.50 82 ILE A C 1
ATOM 646 O O . ILE A 1 82 ? 10.463 -9.760 -0.224 1.00 98.50 82 ILE A O 1
ATOM 650 N N . HIS A 1 83 ? 9.601 -8.153 -1.531 1.00 97.94 83 HIS A N 1
ATOM 651 C CA . HIS A 1 83 ? 10.427 -8.457 -2.701 1.00 97.94 83 HIS A CA 1
ATOM 652 C C . HIS A 1 83 ? 11.822 -7.840 -2.576 1.00 97.94 83 HIS A C 1
ATOM 654 O O . HIS A 1 83 ? 12.819 -8.482 -2.883 1.00 97.94 83 HIS A O 1
ATOM 660 N N . HIS A 1 84 ? 11.896 -6.579 -2.141 1.00 97.62 84 HIS A N 1
ATOM 661 C CA . HIS A 1 84 ? 13.149 -5.874 -1.855 1.00 97.62 84 HIS A CA 1
ATOM 662 C C . HIS A 1 84 ? 12.889 -4.637 -0.978 1.00 97.62 84 HIS A C 1
ATOM 664 O O . HIS A 1 84 ? 11.747 -4.342 -0.617 1.00 97.62 84 HIS A O 1
ATOM 670 N N . SER A 1 85 ? 13.948 -3.911 -0.620 1.00 98.00 85 SER A N 1
ATOM 671 C CA . SER A 1 85 ? 13.857 -2.652 0.125 1.00 98.00 85 SER A CA 1
ATOM 672 C C . SER A 1 85 ? 14.991 -1.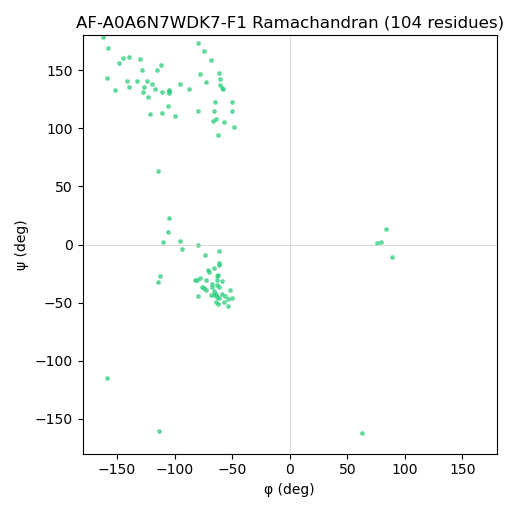711 -0.254 1.00 98.00 85 SER A C 1
ATOM 674 O O . SER A 1 85 ? 16.065 -2.186 -0.621 1.00 98.00 85 SER A O 1
ATOM 676 N N . ASP A 1 86 ? 14.785 -0.414 -0.066 1.00 97.19 86 ASP A N 1
ATOM 677 C CA . ASP A 1 86 ? 15.853 0.588 -0.060 1.00 97.19 86 ASP A CA 1
ATOM 678 C C . ASP A 1 86 ? 16.004 1.201 1.345 1.00 97.19 86 ASP A C 1
ATOM 680 O O . ASP A 1 86 ? 15.583 0.611 2.342 1.00 97.19 86 ASP A O 1
ATOM 684 N N . GLU A 1 87 ? 16.629 2.368 1.475 1.00 97.94 87 GLU A N 1
ATOM 685 C CA . GLU A 1 87 ? 16.788 3.047 2.766 1.00 97.94 87 GLU A CA 1
ATOM 686 C C . GLU A 1 87 ? 15.455 3.463 3.415 1.00 97.94 87 GLU A C 1
ATOM 688 O O . GLU A 1 87 ? 15.372 3.549 4.641 1.00 97.94 87 GLU A O 1
ATOM 693 N N . LYS A 1 88 ? 14.403 3.700 2.623 1.00 97.25 88 LYS A N 1
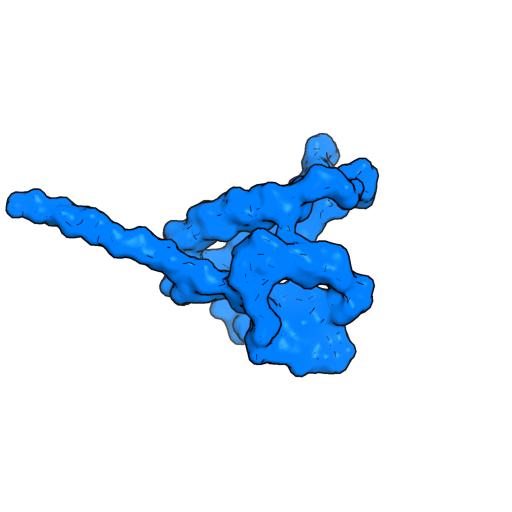ATOM 694 C CA . LYS A 1 88 ? 13.148 4.330 3.059 1.00 97.25 88 LYS A CA 1
ATOM 695 C C . LYS A 1 88 ? 11.939 3.410 2.990 1.00 97.25 88 LYS A C 1
ATOM 697 O O . LYS A 1 88 ? 11.038 3.567 3.814 1.00 97.25 88 LYS A O 1
ATOM 702 N N . GLU A 1 89 ? 11.882 2.487 2.038 1.00 98.19 89 GLU A N 1
ATOM 703 C CA . GLU A 1 89 ? 10.687 1.697 1.736 1.00 98.19 89 GLU A CA 1
ATOM 704 C C . GLU A 1 89 ? 10.954 0.191 1.711 1.00 98.19 89 GLU A C 1
ATOM 706 O O . GLU A 1 89 ? 12.043 -0.283 1.381 1.00 98.19 89 GLU A O 1
ATOM 711 N N . TYR A 1 90 ? 9.916 -0.567 2.057 1.00 98.50 90 TYR A N 1
ATOM 712 C CA . TYR A 1 90 ? 9.746 -1.948 1.634 1.00 98.50 90 TYR A CA 1
ATOM 713 C C . TYR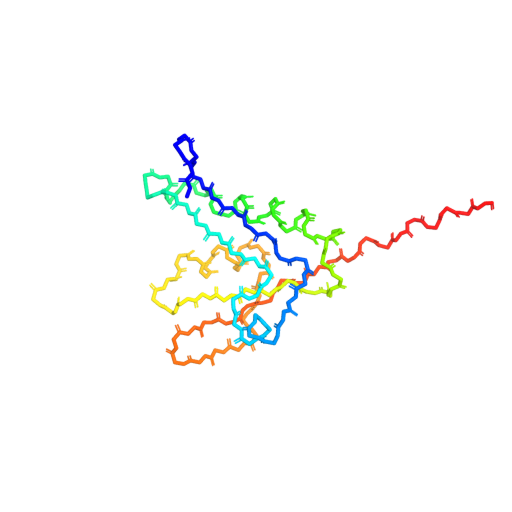 A 1 90 ? 8.868 -1.982 0.390 1.00 98.50 90 TYR A C 1
ATOM 715 O O . TYR A 1 90 ? 7.831 -1.320 0.329 1.00 98.50 90 TYR A O 1
ATOM 723 N N . TYR A 1 91 ? 9.261 -2.816 -0.560 1.00 98.25 91 TYR A N 1
ATOM 724 C CA . TYR A 1 91 ? 8.563 -3.044 -1.813 1.00 98.25 91 TYR A CA 1
ATOM 725 C C . TYR A 1 91 ? 7.987 -4.455 -1.783 1.00 98.25 91 TYR A C 1
ATOM 727 O O . TYR A 1 91 ? 8.736 -5.437 -1.746 1.00 98.25 91 TYR A O 1
ATOM 735 N N . THR A 1 92 ? 6.663 -4.564 -1.752 1.00 98.50 92 THR A N 1
ATOM 736 C CA . THR A 1 92 ? 5.959 -5.819 -1.471 1.00 98.50 92 THR A CA 1
ATOM 737 C C . THR A 1 92 ? 5.150 -6.301 -2.663 1.00 98.50 92 THR A C 1
ATOM 739 O O . THR A 1 92 ? 4.679 -5.514 -3.488 1.00 98.50 92 THR A O 1
ATOM 742 N N . ARG A 1 93 ? 5.000 -7.620 -2.763 1.00 98.12 93 ARG A N 1
ATOM 743 C CA . ARG A 1 93 ? 4.265 -8.292 -3.834 1.00 98.12 93 ARG A CA 1
ATOM 744 C C . ARG A 1 93 ? 3.180 -9.166 -3.240 1.00 98.12 93 ARG A C 1
ATOM 746 O O . ARG A 1 93 ? 3.409 -9.786 -2.206 1.00 98.12 93 ARG A O 1
ATOM 753 N N . ILE A 1 94 ? 2.016 -9.194 -3.882 1.00 98.12 94 ILE A N 1
ATOM 754 C CA . ILE A 1 94 ? 0.911 -10.094 -3.533 1.00 98.12 94 ILE A CA 1
ATOM 755 C C . ILE A 1 94 ? 0.604 -10.937 -4.770 1.00 98.12 94 ILE A C 1
ATOM 757 O O . ILE A 1 94 ? 0.108 -10.367 -5.748 1.00 98.12 94 ILE A O 1
ATOM 761 N N . PRO A 1 95 ? 0.868 -12.253 -4.740 1.00 96.75 95 PRO A N 1
ATOM 762 C CA . PRO A 1 95 ? 0.503 -13.145 -5.830 1.00 96.75 95 PRO A CA 1
ATOM 763 C C . PRO A 1 95 ? -0.999 -13.102 -6.111 1.00 96.75 95 PRO A C 1
ATOM 765 O O . PRO A 1 95 ? -1.826 -13.158 -5.196 1.00 96.75 95 PRO A O 1
ATOM 768 N N . LEU A 1 96 ? -1.356 -13.004 -7.387 1.00 93.50 96 LEU A N 1
ATOM 769 C CA . LEU A 1 96 ? -2.718 -13.162 -7.863 1.00 93.50 96 LEU A CA 1
ATOM 770 C C . LEU A 1 96 ? -2.867 -14.576 -8.409 1.00 93.50 96 LEU A C 1
ATOM 772 O O . LEU A 1 96 ? -2.340 -14.918 -9.463 1.00 93.50 96 LEU A O 1
ATOM 776 N N . GLU A 1 97 ? -3.633 -15.406 -7.709 1.00 80.12 97 GLU A N 1
ATOM 777 C CA . GLU A 1 97 ? -4.130 -16.636 -8.312 1.00 80.12 97 GLU A CA 1
ATOM 778 C C . GLU A 1 97 ? -5.102 -16.251 -9.429 1.00 80.12 97 GLU A C 1
ATOM 780 O O . GLU A 1 97 ? -6.217 -15.782 -9.174 1.00 80.12 97 GLU A O 1
ATOM 785 N N . LYS A 1 98 ? -4.665 -16.408 -10.682 1.00 65.19 98 LYS A N 1
ATOM 786 C CA . LYS A 1 98 ? -5.559 -16.284 -11.829 1.00 65.19 98 LYS A CA 1
ATOM 787 C C . LYS A 1 98 ? -6.563 -17.421 -11.740 1.00 65.19 98 LYS A C 1
ATOM 789 O O . LYS A 1 98 ? -6.191 -18.593 -11.683 1.00 65.19 98 LYS A O 1
ATOM 794 N N . THR A 1 99 ? -7.846 -17.071 -11.710 1.00 56.56 99 THR A N 1
ATOM 795 C CA . THR A 1 99 ? -8.895 -18.078 -11.847 1.00 56.56 99 THR A CA 1
ATOM 796 C C . THR A 1 99 ? -8.722 -18.639 -13.248 1.00 56.56 99 THR A C 1
ATOM 798 O O . THR A 1 99 ? -8.949 -17.917 -14.214 1.00 56.56 99 THR A O 1
ATOM 801 N N . LEU A 1 100 ? -8.238 -19.880 -13.367 1.00 55.91 100 LEU A N 1
ATOM 802 C CA . LEU A 1 100 ? -8.232 -20.588 -14.643 1.00 55.91 100 LEU A CA 1
ATOM 803 C C . LEU A 1 100 ? -9.652 -20.478 -15.192 1.00 55.91 100 LEU A C 1
ATOM 805 O O . LEU A 1 100 ? -10.595 -20.946 -14.545 1.00 55.91 100 LEU A O 1
ATOM 809 N N . GLU A 1 101 ? -9.812 -19.785 -16.320 1.00 55.75 101 GLU A N 1
ATOM 810 C CA . GLU A 1 101 ? -11.100 -19.683 -16.988 1.00 55.75 101 GLU A CA 1
ATOM 811 C C . GLU A 1 101 ? -11.648 -21.102 -17.119 1.0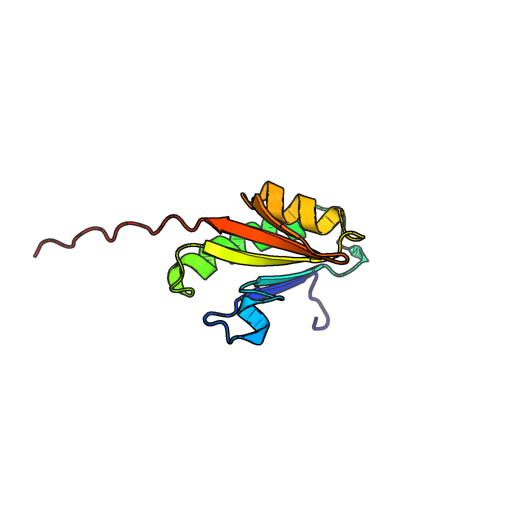0 55.75 101 GLU A C 1
ATOM 813 O O . GLU A 1 101 ? -10.992 -22.002 -17.654 1.00 55.75 101 GLU A O 1
ATOM 818 N N . LYS A 1 102 ? -12.847 -21.330 -16.570 1.00 44.94 102 LYS A N 1
ATOM 819 C CA . LYS A 1 102 ? -13.611 -22.519 -16.919 1.00 44.94 102 LYS A CA 1
ATOM 820 C C . LYS A 1 102 ? -13.773 -22.450 -18.427 1.00 44.94 102 LYS A C 1
ATOM 822 O O . LYS A 1 102 ? -14.545 -21.628 -18.904 1.00 44.94 102 LYS A O 1
ATOM 827 N N . SER A 1 103 ? -13.027 -23.289 -19.142 1.00 43.69 103 SER A N 1
ATOM 828 C CA . SER A 1 103 ? -13.261 -23.587 -20.547 1.00 43.69 103 SER A CA 1
ATOM 829 C C . SER A 1 103 ? -14.749 -23.891 -20.692 1.00 43.69 103 SER A C 1
ATOM 831 O O . SER A 1 103 ? -15.226 -24.958 -20.299 1.00 43.69 103 SER A O 1
ATOM 833 N N . THR A 1 104 ? -15.504 -22.914 -21.186 1.00 48.19 104 THR A N 1
ATOM 834 C CA . THR A 1 104 ? -16.775 -23.157 -21.849 1.00 48.19 104 THR A CA 1
ATOM 835 C C . THR A 1 104 ? -16.418 -23.987 -23.069 1.00 48.19 104 THR A C 1
ATOM 837 O O . THR A 1 104 ? -15.946 -23.468 -24.075 1.00 48.19 104 THR A O 1
ATOM 840 N N . LYS A 1 105 ? -16.513 -25.309 -22.907 1.00 42.03 105 LYS A N 1
ATOM 841 C CA . LYS A 1 105 ? -16.647 -26.226 -24.030 1.00 42.03 105 LYS A CA 1
ATOM 842 C C . LYS A 1 105 ? -17.995 -25.925 -24.675 1.00 42.03 105 LYS A C 1
ATOM 844 O O . LYS A 1 105 ? -19.020 -26.108 -24.016 1.00 42.03 105 LYS A O 1
ATOM 849 N N . ASP A 1 106 ? -17.934 -25.438 -25.907 1.00 48.28 106 ASP A N 1
ATOM 850 C CA . ASP A 1 106 ? -19.015 -25.553 -26.887 1.00 48.28 106 ASP A CA 1
ATOM 851 C C . ASP A 1 106 ? -19.313 -27.033 -27.196 1.00 48.28 106 ASP A C 1
ATOM 853 O O . ASP A 1 106 ? -18.371 -27.866 -27.114 1.00 48.28 106 ASP A O 1
#

Sequence (106 aa):
MKKGQEGLFRVRHYLNDALRSGGGHIGYGIRDKYRGRGYATKGLALTIEKARDLVAEDELYLSVHKDNPASLRVQEKNGAYIHHSDEKEYYTRIPLEKTLEKSTKD

pLDDT: mean 92.25, std 13.12, range [42.03, 98.75]